Protein AF-A0A950DN14-F1 (afdb_monomer)

Foldseek 3Di:
DDPVVVVVCCCVVPVPVVVVVVVVVVVVLQVCLFPVNCVVDPLCVLVVCQLCPCPHLAPSVVCNVVVVPVGSSVNLQLWDPPPCTSVVVVVVVVVVVCCSVPVPPPDPDDDDRPDPGQLVSVCVSQVPDPVCVPDPVNVVCVVCSNVSNDDPCVPGPHNGDGDD

Sequence (164 aa):
MSTTEKLLLGLVLGIAPALFGLAVFALSFNRAERLGFCASCHTMTPWVADLKNPNSASLASKHYRNRWIVTNQCYTCHINYEFMGPINAKLDGMRHVVAYYTGIGMPQGAIKLYEPFPNGNCLRCHGAAQNFNQSPTHAAVMQQVKANQLSCTVCHQPIHTPQG

Structure (mmCIF, N/CA/C/O backbone):
data_AF-A0A950DN14-F1
#
_entry.id   AF-A0A950DN14-F1
#
loop_
_atom_site.group_PDB
_atom_site.id
_atom_site.type_symbol
_atom_site.label_atom_id
_atom_site.label_alt_id
_atom_site.label_comp_id
_atom_site.label_asym_id
_atom_site.label_entity_id
_atom_site.label_seq_id
_atom_site.pdbx_PDB_ins_code
_atom_site.Cartn_x
_atom_site.Cartn_y
_atom_site.Cartn_z
_atom_site.occupancy
_atom_site.B_iso_or_equiv
_atom_site.auth_seq_id
_atom_site.auth_comp_id
_atom_site.auth_asym_id
_atom_site.auth_atom_id
_atom_site.pdbx_PDB_model_num
ATOM 1 N N . MET A 1 1 ? 20.455 -9.711 -50.763 1.00 65.19 1 MET A N 1
ATOM 2 C CA . MET A 1 1 ? 19.610 -9.922 -49.573 1.00 65.19 1 MET A CA 1
ATOM 3 C C . MET A 1 1 ? 18.253 -10.458 -50.011 1.00 65.19 1 MET A C 1
ATOM 5 O O . MET A 1 1 ? 17.516 -9.743 -50.690 1.00 65.19 1 MET A O 1
ATOM 9 N N . SER A 1 2 ? 17.975 -11.722 -49.701 1.00 85.56 2 SER A N 1
ATOM 10 C CA . SER A 1 2 ? 16.738 -12.449 -50.007 1.00 85.56 2 SER A CA 1
ATOM 11 C C . SER A 1 2 ? 15.532 -11.843 -49.275 1.00 85.56 2 SER A C 1
ATOM 13 O O . SER A 1 2 ? 15.679 -11.226 -48.218 1.00 85.56 2 SER A O 1
ATOM 15 N N . THR A 1 3 ? 14.323 -12.022 -49.811 1.00 83.25 3 THR A N 1
ATOM 16 C CA . THR A 1 3 ? 13.065 -11.635 -49.144 1.00 83.25 3 THR A CA 1
ATOM 17 C C . THR A 1 3 ? 12.960 -12.255 -47.749 1.00 83.25 3 THR A C 1
ATOM 19 O O . THR A 1 3 ? 12.547 -11.581 -46.809 1.00 83.25 3 THR A O 1
ATOM 22 N N . THR A 1 4 ? 13.430 -13.493 -47.583 1.00 85.31 4 THR A N 1
ATOM 23 C CA . THR A 1 4 ? 13.480 -14.184 -46.288 1.00 85.31 4 THR A CA 1
ATOM 24 C C . THR A 1 4 ? 14.425 -13.491 -45.304 1.00 85.31 4 THR A C 1
ATOM 26 O O . THR A 1 4 ? 14.074 -13.319 -44.143 1.00 85.31 4 THR A O 1
ATOM 29 N N . GLU A 1 5 ? 15.588 -13.013 -45.760 1.00 84.56 5 GLU A N 1
ATOM 30 C CA . GLU A 1 5 ? 16.546 -12.280 -44.913 1.00 84.56 5 GLU A CA 1
ATOM 31 C C . GLU A 1 5 ? 15.994 -10.918 -44.482 1.00 84.56 5 GLU A C 1
ATOM 33 O O . GLU A 1 5 ? 16.158 -10.525 -43.331 1.00 84.56 5 GLU A O 1
ATOM 38 N N . LYS A 1 6 ? 15.286 -10.214 -45.374 1.00 83.50 6 LYS A N 1
ATOM 39 C CA . LYS A 1 6 ? 14.617 -8.940 -45.057 1.00 83.50 6 LYS A CA 1
ATOM 40 C C . LYS A 1 6 ? 13.501 -9.122 -44.024 1.00 83.50 6 LYS A C 1
ATOM 42 O O . LYS A 1 6 ? 13.393 -8.320 -43.100 1.00 83.50 6 LYS A O 1
ATOM 47 N N . LEU A 1 7 ? 12.698 -10.180 -44.163 1.00 84.31 7 LEU A N 1
ATOM 48 C CA . LEU A 1 7 ? 11.636 -10.522 -43.212 1.00 84.31 7 LEU A CA 1
ATOM 49 C C . LEU A 1 7 ? 12.204 -10.934 -41.848 1.00 84.31 7 LEU A C 1
ATOM 51 O O . LEU A 1 7 ? 11.705 -10.478 -40.822 1.00 84.31 7 LEU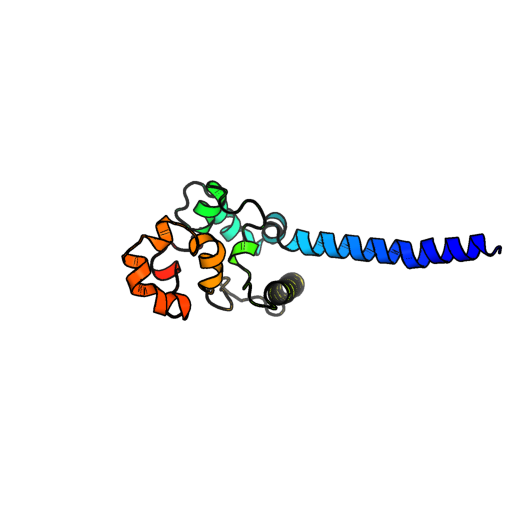 A O 1
ATOM 55 N N . LEU A 1 8 ? 13.279 -11.728 -41.828 1.00 85.56 8 LEU A N 1
ATOM 56 C CA . LEU A 1 8 ? 13.977 -12.101 -40.595 1.00 85.56 8 LEU A CA 1
ATOM 57 C C . LEU A 1 8 ? 14.611 -10.886 -39.908 1.00 85.56 8 LEU A C 1
ATOM 59 O O . LEU A 1 8 ? 14.465 -10.744 -38.697 1.00 85.56 8 LEU A O 1
ATOM 63 N N . LEU A 1 9 ? 15.241 -9.972 -40.656 1.00 85.00 9 LEU A N 1
ATOM 64 C CA . LEU A 1 9 ? 15.765 -8.725 -40.087 1.00 85.00 9 LEU A CA 1
ATOM 65 C C . LEU A 1 9 ? 14.649 -7.867 -39.479 1.00 85.00 9 LEU A C 1
ATOM 67 O O . LEU A 1 9 ? 14.805 -7.374 -38.367 1.00 85.00 9 LEU A O 1
ATOM 71 N N . GLY A 1 10 ? 13.520 -7.705 -40.176 1.00 82.19 10 GLY A N 1
ATOM 72 C CA . GLY A 1 10 ? 12.371 -6.948 -39.667 1.00 82.19 10 GLY A CA 1
ATOM 73 C C . GLY A 1 10 ? 11.759 -7.568 -38.405 1.00 82.19 10 GLY A C 1
ATOM 74 O O . GLY A 1 10 ? 11.424 -6.853 -37.459 1.00 82.19 10 GLY A O 1
ATOM 75 N N . LEU A 1 11 ? 11.677 -8.900 -38.346 1.00 86.56 11 LEU A N 1
ATOM 76 C CA . LEU A 1 11 ? 11.230 -9.627 -37.158 1.00 86.56 11 LEU A CA 1
ATOM 77 C C . LEU A 1 11 ? 12.197 -9.426 -35.979 1.00 86.56 11 LEU A C 1
ATOM 79 O O . LEU A 1 11 ? 11.760 -9.107 -34.875 1.00 86.56 11 LEU A O 1
ATOM 83 N N . VAL A 1 12 ? 13.502 -9.592 -36.206 1.00 87.94 12 VAL A N 1
ATOM 84 C CA . VAL A 1 12 ? 14.533 -9.580 -35.153 1.00 87.94 12 VAL A CA 1
ATOM 85 C C . VAL A 1 12 ? 14.868 -8.171 -34.664 1.00 87.94 12 VAL A C 1
ATOM 87 O O . VAL A 1 12 ? 15.151 -8.003 -33.484 1.00 87.94 12 VAL A O 1
ATOM 90 N N . LEU A 1 13 ? 14.831 -7.154 -35.527 1.00 88.12 13 LEU A N 1
ATOM 91 C CA . LEU A 1 13 ? 15.167 -5.772 -35.157 1.00 88.12 13 LEU A CA 1
ATOM 92 C C . LEU A 1 13 ? 13.942 -4.919 -34.820 1.00 88.12 13 LEU A C 1
ATOM 94 O O . LEU A 1 13 ? 14.077 -3.921 -34.119 1.00 88.12 13 LEU A O 1
ATOM 98 N N . GLY A 1 14 ? 12.756 -5.294 -35.302 1.00 89.25 14 GLY A N 1
ATOM 99 C CA . GLY A 1 14 ? 11.516 -4.570 -35.028 1.00 89.25 14 GLY A CA 1
ATOM 100 C C . GLY A 1 14 ? 10.659 -5.265 -33.978 1.00 89.25 14 GLY A C 1
ATOM 101 O O . GLY A 1 14 ? 10.449 -4.752 -32.880 1.00 89.25 14 GLY A O 1
ATOM 102 N N . ILE A 1 15 ? 10.156 -6.453 -34.316 1.00 90.31 15 ILE A N 1
ATOM 103 C CA . ILE A 1 15 ? 9.105 -7.116 -33.535 1.00 90.31 15 ILE A CA 1
ATOM 104 C C . ILE A 1 15 ? 9.656 -7.697 -32.231 1.00 90.31 15 ILE A C 1
ATOM 106 O O . ILE A 1 15 ? 9.078 -7.469 -31.169 1.00 90.31 15 ILE A O 1
ATOM 110 N N . ALA A 1 16 ? 10.777 -8.418 -32.278 1.00 91.56 16 ALA A N 1
ATOM 111 C CA . ALA A 1 16 ? 11.338 -9.061 -31.093 1.00 91.56 16 ALA A CA 1
ATOM 112 C C . ALA A 1 16 ? 11.734 -8.054 -29.986 1.00 91.56 16 ALA A C 1
ATOM 114 O O . ALA A 1 16 ? 11.325 -8.269 -28.842 1.00 91.56 16 ALA A O 1
ATOM 115 N N . PRO A 1 17 ? 12.419 -6.925 -30.270 1.00 93.31 17 PRO A N 1
ATOM 116 C CA . PRO A 1 17 ? 12.723 -5.916 -29.257 1.00 93.31 17 PRO A CA 1
ATOM 117 C C . PRO A 1 17 ? 11.469 -5.224 -28.720 1.00 93.31 17 PRO A C 1
ATOM 119 O O . PRO A 1 17 ? 11.397 -4.956 -27.523 1.00 93.31 17 PRO A O 1
ATOM 122 N N . ALA A 1 18 ? 10.461 -4.977 -29.565 1.00 93.38 18 ALA A N 1
ATOM 123 C CA . ALA A 1 18 ? 9.198 -4.386 -29.129 1.00 93.38 18 ALA A CA 1
ATOM 124 C C . ALA A 1 18 ? 8.439 -5.308 -28.161 1.00 93.38 18 ALA A C 1
ATOM 126 O O . ALA A 1 18 ? 7.998 -4.868 -27.099 1.00 93.38 18 ALA A O 1
ATOM 127 N N . LEU A 1 19 ? 8.336 -6.600 -28.488 1.00 93.62 19 LEU A N 1
ATOM 128 C CA . LEU A 1 19 ? 7.717 -7.597 -27.612 1.00 93.62 19 LEU A CA 1
ATOM 129 C C . LEU A 1 19 ? 8.499 -7.765 -26.308 1.00 93.62 19 LEU A C 1
ATOM 131 O O . LEU A 1 19 ? 7.898 -7.826 -25.236 1.00 93.62 19 LEU A O 1
ATOM 135 N N . PHE A 1 20 ? 9.831 -7.790 -26.383 1.00 94.50 20 PHE A N 1
ATOM 136 C CA . PHE A 1 20 ? 10.682 -7.835 -25.199 1.00 94.50 20 PHE A CA 1
ATOM 137 C C . PHE A 1 20 ? 10.482 -6.599 -24.316 1.00 94.50 20 PHE A C 1
ATOM 139 O O . PHE A 1 20 ? 10.268 -6.733 -23.113 1.00 94.50 20 PHE A O 1
ATOM 146 N N . GLY A 1 21 ? 10.472 -5.402 -24.906 1.00 94.62 21 GLY A N 1
ATOM 147 C CA . GLY A 1 21 ? 10.210 -4.150 -24.200 1.00 94.62 21 GLY A CA 1
ATOM 148 C C . GLY A 1 21 ? 8.848 -4.149 -23.506 1.00 94.62 21 GLY A C 1
ATOM 149 O O . GLY A 1 21 ? 8.761 -3.799 -22.329 1.00 94.62 21 GLY A O 1
ATOM 150 N N . LEU A 1 22 ? 7.798 -4.621 -24.186 1.00 93.94 22 LEU A N 1
ATOM 151 C CA . LEU A 1 22 ? 6.462 -4.749 -23.602 1.00 93.94 22 LEU A CA 1
ATOM 152 C C . LEU A 1 22 ? 6.437 -5.748 -22.436 1.00 93.94 22 LEU A C 1
ATOM 154 O O . LEU A 1 22 ? 5.835 -5.468 -21.398 1.00 93.94 22 LEU A O 1
ATOM 158 N N . ALA A 1 23 ? 7.114 -6.889 -22.576 1.00 94.25 23 ALA A N 1
ATOM 159 C CA . ALA A 1 23 ? 7.214 -7.887 -21.516 1.00 94.25 23 ALA A CA 1
ATOM 160 C C . ALA A 1 23 ? 7.954 -7.335 -20.289 1.00 94.25 23 ALA A C 1
ATOM 162 O O . ALA A 1 23 ? 7.465 -7.451 -19.164 1.00 94.25 23 ALA A O 1
ATOM 163 N N . VAL A 1 24 ? 9.097 -6.675 -20.495 1.00 93.69 24 VAL A N 1
ATOM 164 C CA . VAL A 1 24 ? 9.866 -6.025 -19.423 1.00 93.69 24 VAL A CA 1
ATOM 165 C C . VAL A 1 24 ? 9.038 -4.942 -18.743 1.00 93.69 24 VAL A C 1
ATOM 167 O O . VAL A 1 24 ? 9.016 -4.881 -17.511 1.00 93.69 24 VAL A O 1
ATOM 170 N N . PHE A 1 25 ? 8.319 -4.123 -19.512 1.00 90.25 25 PHE A N 1
ATOM 171 C CA . PHE A 1 25 ? 7.420 -3.109 -18.975 1.00 90.25 25 PHE A CA 1
ATOM 172 C C . PHE A 1 25 ? 6.346 -3.740 -18.087 1.00 90.25 25 PHE A C 1
ATOM 174 O O . PHE A 1 25 ? 6.226 -3.365 -16.923 1.00 90.25 25 PHE A O 1
ATOM 181 N N . ALA A 1 26 ? 5.621 -4.745 -18.583 1.00 90.31 26 ALA A N 1
ATOM 182 C CA . ALA A 1 26 ? 4.566 -5.415 -17.827 1.00 90.31 26 ALA A CA 1
ATOM 183 C C . ALA A 1 26 ? 5.098 -6.060 -16.535 1.00 90.31 26 ALA A C 1
ATOM 185 O O . ALA A 1 26 ? 4.488 -5.925 -15.470 1.00 90.31 26 ALA A O 1
ATOM 186 N N . LEU A 1 27 ? 6.258 -6.719 -16.592 1.00 92.31 27 LEU A N 1
ATOM 187 C CA . LEU A 1 27 ? 6.891 -7.321 -15.417 1.00 92.31 27 LEU A CA 1
ATOM 188 C C . LEU A 1 27 ? 7.314 -6.264 -14.394 1.00 92.31 27 LEU A C 1
ATOM 190 O O . LEU A 1 27 ? 7.028 -6.414 -13.206 1.00 92.31 27 LEU A O 1
ATOM 194 N N . SER A 1 28 ? 7.942 -5.180 -14.848 1.00 88.56 28 SER A N 1
ATOM 195 C CA . SER A 1 28 ? 8.381 -4.071 -13.993 1.00 88.56 28 SER A CA 1
ATOM 196 C C . SER A 1 28 ? 7.191 -3.376 -13.333 1.00 88.56 28 SER A C 1
ATOM 198 O O . SER A 1 28 ? 7.197 -3.119 -12.129 1.00 88.56 28 SER A O 1
ATOM 200 N N . PHE A 1 29 ? 6.124 -3.166 -14.102 1.00 87.81 29 PHE A N 1
ATOM 201 C CA . PHE A 1 29 ? 4.876 -2.572 -13.646 1.00 87.81 29 PHE A CA 1
ATOM 202 C C . PHE A 1 29 ? 4.240 -3.383 -12.512 1.00 87.81 29 PHE A C 1
ATOM 204 O O . PHE A 1 29 ? 3.840 -2.801 -11.507 1.00 87.81 29 PHE A O 1
ATOM 211 N N . ASN A 1 30 ? 4.200 -4.714 -12.632 1.00 89.50 30 ASN A N 1
ATOM 212 C CA . ASN A 1 30 ? 3.701 -5.611 -11.583 1.00 89.50 30 ASN A CA 1
ATOM 213 C C . ASN A 1 30 ? 4.671 -5.737 -10.394 1.00 89.50 30 ASN A C 1
ATOM 215 O O . ASN A 1 30 ? 4.252 -5.923 -9.250 1.00 89.50 30 ASN A O 1
ATOM 219 N N . ARG A 1 31 ? 5.985 -5.659 -10.637 1.00 91.19 31 ARG A N 1
ATOM 220 C CA . ARG A 1 31 ? 7.012 -5.729 -9.585 1.00 91.19 31 ARG A CA 1
ATOM 221 C C . ARG A 1 31 ? 6.905 -4.546 -8.625 1.00 91.19 31 ARG A C 1
ATOM 223 O O . ARG A 1 31 ? 7.074 -4.752 -7.425 1.00 91.19 31 ARG A O 1
ATOM 230 N N . ALA A 1 32 ? 6.573 -3.361 -9.136 1.00 89.81 32 ALA A N 1
ATOM 231 C CA . ALA A 1 32 ? 6.414 -2.133 -8.355 1.00 89.81 32 ALA A CA 1
ATOM 232 C C . ALA A 1 32 ? 5.280 -2.191 -7.306 1.00 89.81 32 ALA A C 1
ATOM 234 O O . ALA A 1 32 ? 5.216 -1.355 -6.413 1.00 89.81 32 ALA A O 1
ATOM 235 N N . GLU A 1 33 ? 4.398 -3.188 -7.377 1.00 91.69 33 GLU A N 1
ATOM 236 C CA . GLU A 1 33 ? 3.278 -3.376 -6.440 1.00 91.69 33 GLU A CA 1
ATOM 237 C C . GLU A 1 33 ? 3.649 -4.272 -5.249 1.00 91.69 33 GLU A C 1
ATOM 239 O O . GLU A 1 33 ? 2.916 -4.384 -4.262 1.00 91.69 33 GLU A O 1
ATOM 244 N N . ARG A 1 34 ? 4.788 -4.966 -5.344 1.00 93.25 34 ARG A N 1
ATOM 245 C CA . ARG A 1 34 ? 5.209 -5.972 -4.369 1.00 93.25 34 ARG A CA 1
ATOM 246 C C . ARG A 1 34 ? 5.792 -5.298 -3.135 1.00 93.25 34 ARG A C 1
ATOM 248 O O . ARG A 1 34 ? 6.560 -4.349 -3.244 1.00 93.25 34 ARG A O 1
ATOM 255 N N . LEU A 1 35 ? 5.560 -5.904 -1.967 1.00 94.44 35 LEU A N 1
ATOM 256 C CA . LEU A 1 35 ? 6.195 -5.492 -0.709 1.00 94.44 35 LEU A CA 1
ATOM 257 C C . LEU A 1 35 ? 7.719 -5.336 -0.843 1.00 94.44 35 LEU A C 1
ATOM 259 O O . LEU A 1 35 ? 8.287 -4.408 -0.285 1.00 94.44 35 LEU A O 1
ATOM 263 N N . GLY A 1 36 ? 8.381 -6.216 -1.603 1.00 94.69 36 GLY A N 1
ATOM 264 C CA . GLY A 1 36 ? 9.828 -6.144 -1.818 1.00 94.69 36 GLY A CA 1
ATOM 265 C C . GLY A 1 36 ? 10.302 -4.874 -2.534 1.00 94.69 36 GLY A C 1
ATOM 266 O O . GLY A 1 36 ? 11.415 -4.437 -2.275 1.00 94.69 36 GLY A O 1
ATOM 267 N N . PHE A 1 37 ? 9.472 -4.272 -3.394 1.00 92.25 37 PHE A N 1
ATOM 268 C CA . PHE A 1 37 ? 9.782 -2.988 -4.027 1.00 92.25 37 PHE A CA 1
ATOM 269 C C . PHE A 1 37 ? 9.620 -1.838 -3.030 1.00 92.25 37 PHE A C 1
ATOM 271 O O . PHE A 1 37 ? 10.530 -1.041 -2.857 1.00 92.25 37 PHE A O 1
ATOM 278 N N . CYS A 1 38 ? 8.511 -1.790 -2.288 1.00 90.62 38 CYS A N 1
ATOM 279 C CA . CYS A 1 38 ? 8.336 -0.769 -1.250 1.00 90.62 38 CYS A CA 1
ATOM 280 C C . CYS A 1 38 ? 9.453 -0.848 -0.192 1.00 90.62 38 CYS A C 1
ATOM 282 O O . CYS A 1 38 ? 9.991 0.169 0.235 1.00 90.62 38 CYS A O 1
ATOM 284 N N . ALA A 1 39 ? 9.848 -2.065 0.188 1.00 93.88 39 ALA A N 1
ATOM 285 C CA . ALA A 1 39 ? 10.897 -2.318 1.168 1.00 93.88 39 ALA A CA 1
ATOM 286 C C . ALA A 1 39 ? 12.324 -2.054 0.659 1.00 93.88 39 ALA A C 1
ATOM 288 O O . ALA A 1 39 ? 13.247 -2.101 1.468 1.00 93.88 39 ALA A O 1
ATOM 289 N N . SER A 1 40 ? 12.539 -1.788 -0.637 1.00 93.44 40 SER A N 1
ATOM 290 C CA . SER A 1 40 ? 13.880 -1.450 -1.136 1.00 93.44 40 SER A CA 1
ATOM 291 C C . SER A 1 40 ? 14.283 -0.008 -0.829 1.00 93.44 40 SER A C 1
ATOM 293 O O . SER A 1 40 ? 15.464 0.322 -0.902 1.00 93.44 40 SER A O 1
ATOM 295 N N . CYS A 1 41 ? 13.328 0.856 -0.479 1.00 89.56 41 CYS A N 1
ATOM 296 C CA . CYS A 1 41 ? 13.602 2.228 -0.066 1.00 89.56 41 CYS A CA 1
ATOM 297 C C . CYS A 1 41 ? 13.838 2.281 1.447 1.00 89.56 41 CYS A C 1
ATOM 299 O O . CYS A 1 41 ? 12.949 1.937 2.226 1.00 89.56 41 CYS A O 1
ATOM 301 N N . HIS A 1 42 ? 14.993 2.790 1.885 1.00 90.50 42 HIS A N 1
ATOM 302 C CA . HIS A 1 42 ? 15.327 2.865 3.315 1.00 90.50 42 HIS A CA 1
ATOM 303 C C . HIS A 1 42 ? 14.293 3.667 4.126 1.00 90.50 42 HIS A C 1
ATOM 305 O O . HIS A 1 42 ? 13.983 3.309 5.261 1.00 90.50 42 HIS A O 1
ATOM 311 N N . THR A 1 43 ? 13.688 4.696 3.522 1.00 87.94 43 THR A N 1
ATOM 312 C CA . THR A 1 43 ? 12.660 5.540 4.151 1.00 87.94 43 THR A CA 1
ATOM 313 C C . THR A 1 43 ? 11.379 4.767 4.510 1.00 87.94 43 THR A C 1
ATOM 315 O O . THR A 1 43 ? 10.581 5.236 5.317 1.00 87.94 43 THR A O 1
ATOM 318 N N . MET A 1 44 ? 11.178 3.571 3.941 1.00 91.31 44 MET A N 1
ATOM 319 C CA . MET A 1 44 ? 10.047 2.688 4.250 1.00 91.31 44 MET A CA 1
ATOM 320 C C . MET A 1 44 ? 10.321 1.718 5.409 1.00 91.31 44 MET A C 1
ATOM 322 O O . MET A 1 44 ? 9.404 1.026 5.850 1.00 91.31 44 MET A O 1
ATOM 326 N N . THR A 1 45 ? 11.553 1.660 5.926 1.00 92.94 45 THR A N 1
ATOM 327 C CA . THR A 1 45 ? 11.972 0.679 6.944 1.00 92.94 45 THR A CA 1
ATOM 328 C C . THR A 1 45 ? 11.059 0.639 8.176 1.00 92.94 45 THR A C 1
ATOM 330 O O . THR A 1 45 ? 10.632 -0.465 8.521 1.00 92.94 45 THR A O 1
ATOM 333 N N . PRO A 1 46 ? 10.671 1.770 8.805 1.00 93.00 46 PRO A N 1
ATOM 334 C CA . PRO A 1 46 ? 9.822 1.731 10.003 1.00 93.00 46 PRO A CA 1
ATOM 335 C C . PRO A 1 46 ? 8.439 1.119 9.737 1.00 93.00 46 PRO A C 1
ATOM 337 O O . PRO A 1 46 ? 7.909 0.362 10.550 1.00 93.00 46 PRO A O 1
ATOM 340 N N . TRP A 1 47 ? 7.872 1.387 8.559 1.00 93.69 47 TRP A N 1
ATOM 341 C CA . TRP A 1 47 ? 6.569 0.863 8.144 1.00 93.69 47 TRP A CA 1
ATOM 342 C C . TRP A 1 47 ? 6.626 -0.634 7.835 1.00 93.69 47 TRP A C 1
ATOM 344 O O . TRP A 1 47 ? 5.736 -1.391 8.221 1.00 93.69 47 TRP A O 1
ATOM 354 N N . VAL A 1 48 ? 7.698 -1.082 7.174 1.00 95.19 48 VAL A N 1
ATOM 355 C CA . VAL A 1 48 ? 7.933 -2.506 6.896 1.00 95.19 48 VAL A CA 1
ATOM 356 C C . VAL A 1 48 ? 8.221 -3.275 8.187 1.00 95.19 48 VAL A C 1
ATOM 358 O O . VAL A 1 48 ? 7.789 -4.422 8.317 1.00 95.19 48 VAL A O 1
ATOM 361 N N . ALA A 1 49 ? 8.917 -2.660 9.144 1.00 95.56 49 ALA A N 1
ATOM 362 C CA . ALA A 1 49 ? 9.168 -3.241 10.456 1.00 95.56 49 ALA A CA 1
ATOM 363 C C . ALA A 1 49 ? 7.861 -3.445 11.233 1.00 95.56 49 ALA A C 1
ATOM 365 O O . ALA A 1 49 ? 7.616 -4.551 11.709 1.00 95.56 49 ALA A O 1
ATOM 366 N N . ASP A 1 50 ? 6.980 -2.440 11.283 1.00 96.00 50 ASP A N 1
ATOM 367 C CA . ASP A 1 50 ? 5.651 -2.579 11.893 1.00 96.00 50 ASP A CA 1
ATOM 368 C C . ASP A 1 50 ? 4.806 -3.655 11.196 1.00 96.00 50 ASP A C 1
ATOM 370 O O . ASP A 1 50 ? 4.275 -4.541 11.863 1.00 96.00 50 ASP A O 1
ATOM 374 N N . LEU A 1 51 ? 4.751 -3.645 9.858 1.00 95.69 51 LEU A N 1
ATOM 375 C CA . LEU A 1 51 ? 4.045 -4.653 9.056 1.00 95.69 51 LEU A CA 1
ATOM 376 C C . LEU A 1 51 ? 4.490 -6.084 9.402 1.00 95.69 51 LEU A C 1
ATOM 378 O O . LEU A 1 51 ? 3.671 -6.999 9.447 1.00 95.69 51 LEU A O 1
ATOM 382 N N . LYS A 1 52 ? 5.793 -6.293 9.611 1.00 95.69 52 LYS A N 1
ATOM 383 C CA . LYS A 1 52 ? 6.370 -7.614 9.889 1.00 95.69 52 LYS A CA 1
ATOM 384 C C . LYS A 1 52 ? 6.427 -7.957 11.377 1.00 95.69 52 LYS A C 1
ATOM 386 O O . LYS A 1 52 ? 6.730 -9.104 11.697 1.00 95.69 52 LYS A O 1
ATOM 391 N N . ASN A 1 53 ? 6.148 -7.016 12.276 1.00 95.62 53 ASN A N 1
ATOM 392 C CA . ASN A 1 53 ? 6.212 -7.248 13.713 1.00 95.62 53 ASN A CA 1
ATOM 393 C C . ASN A 1 53 ? 5.033 -8.134 14.156 1.00 95.62 53 ASN A C 1
ATOM 395 O O . ASN A 1 53 ? 3.894 -7.658 14.156 1.00 95.62 53 ASN A O 1
ATOM 399 N N . PRO A 1 54 ? 5.264 -9.389 14.592 1.00 93.69 54 PRO A N 1
ATOM 400 C CA . PRO A 1 54 ? 4.185 -10.303 14.966 1.00 93.69 54 PRO A CA 1
ATOM 401 C C . PRO A 1 54 ? 3.400 -9.830 16.195 1.00 93.69 54 PRO A C 1
ATOM 403 O O . PRO A 1 54 ? 2.234 -10.197 16.344 1.00 93.69 54 PRO A O 1
ATOM 406 N N . ASN A 1 55 ? 4.009 -8.989 17.033 1.00 94.19 55 ASN A N 1
ATOM 407 C CA . ASN A 1 55 ? 3.420 -8.455 18.258 1.00 94.19 55 ASN A CA 1
ATOM 408 C C . ASN A 1 55 ? 2.714 -7.110 18.043 1.00 94.19 55 ASN A C 1
ATOM 410 O O . ASN A 1 55 ? 2.054 -6.622 18.958 1.00 94.19 55 ASN A O 1
ATOM 414 N N . SER A 1 56 ? 2.830 -6.503 16.856 1.00 94.62 56 SER A N 1
ATOM 415 C CA . SER A 1 56 ? 2.136 -5.250 16.570 1.00 94.62 56 SER A CA 1
ATOM 416 C C . SER A 1 56 ? 0.620 -5.463 16.525 1.00 94.62 56 SER A C 1
ATOM 418 O O . SER A 1 56 ? 0.104 -6.449 15.986 1.00 94.62 56 SER A O 1
ATOM 420 N N . ALA A 1 57 ? -0.110 -4.522 17.123 1.00 93.00 57 ALA A N 1
ATOM 421 C CA . ALA A 1 57 ? -1.567 -4.484 17.085 1.00 93.00 57 ALA A CA 1
ATOM 422 C C . ALA A 1 57 ? -2.109 -3.756 15.840 1.00 93.00 57 ALA A C 1
ATOM 424 O O . ALA A 1 57 ? -3.335 -3.741 15.653 1.00 93.00 57 ALA A O 1
ATOM 425 N N . SER A 1 58 ? -1.221 -3.193 15.007 1.00 95.06 58 SER A N 1
ATOM 426 C CA . SER A 1 58 ? -1.574 -2.426 13.815 1.00 95.06 58 SER A CA 1
ATOM 427 C C . SER A 1 58 ? -2.375 -3.257 12.815 1.00 95.06 58 SER A C 1
ATOM 429 O O . SER A 1 58 ? -2.262 -4.490 12.744 1.00 95.06 58 SER A O 1
ATOM 431 N N . LEU A 1 59 ? -3.223 -2.589 12.028 1.00 94.75 59 LEU A N 1
ATOM 432 C CA . LEU A 1 59 ? -3.973 -3.268 10.970 1.00 94.75 59 LEU A CA 1
ATOM 433 C C . LEU A 1 59 ? -3.025 -3.910 9.962 1.00 94.75 59 LEU A C 1
ATOM 435 O O . LEU A 1 59 ? -3.273 -5.050 9.567 1.00 94.75 59 LEU A O 1
ATOM 439 N N . ALA A 1 60 ? -1.951 -3.218 9.579 1.00 94.81 60 ALA A N 1
ATOM 440 C CA . ALA A 1 60 ? -0.966 -3.725 8.636 1.00 94.81 60 ALA A CA 1
ATOM 441 C C . ALA A 1 60 ? -0.363 -5.050 9.121 1.00 94.81 60 ALA A C 1
ATOM 443 O O . ALA A 1 60 ? -0.415 -6.043 8.391 1.00 94.81 60 ALA A O 1
ATOM 444 N N . SER A 1 61 ? 0.113 -5.107 10.370 1.00 96.12 61 SER A N 1
ATOM 445 C CA . SER A 1 61 ? 0.668 -6.337 10.946 1.00 96.12 61 SER A CA 1
ATOM 446 C C . SER A 1 61 ? -0.346 -7.476 10.965 1.00 96.12 61 SER A C 1
ATOM 448 O O . SER A 1 61 ? -0.047 -8.589 10.527 1.00 96.12 61 SER A O 1
ATOM 450 N N . LYS A 1 62 ? -1.589 -7.208 11.385 1.00 95.75 62 LYS A N 1
ATOM 451 C CA . LYS A 1 62 ? -2.654 -8.222 11.403 1.00 95.75 62 LYS A CA 1
ATOM 452 C C . LYS A 1 62 ? -2.947 -8.777 10.009 1.00 95.75 62 LYS A C 1
ATOM 454 O O . LYS A 1 62 ? -3.024 -9.995 9.854 1.00 95.75 62 LYS A O 1
ATOM 459 N N . HIS A 1 63 ? -3.061 -7.913 8.999 1.00 95.50 63 HIS A N 1
ATOM 460 C CA . HIS A 1 63 ? -3.306 -8.333 7.615 1.00 95.50 63 HIS A CA 1
ATOM 461 C C . HIS A 1 63 ? -2.136 -9.132 7.038 1.00 95.50 63 HIS A C 1
ATOM 463 O O . HIS A 1 63 ? -2.356 -10.103 6.310 1.00 95.50 63 HIS A O 1
ATOM 469 N N . TYR A 1 64 ? -0.905 -8.757 7.389 1.00 96.12 64 TYR A N 1
ATOM 470 C CA . TYR A 1 64 ? 0.301 -9.447 6.953 1.00 96.12 64 TYR A CA 1
ATOM 471 C C . TYR A 1 64 ? 0.450 -10.820 7.616 1.00 96.12 64 TYR A C 1
ATOM 473 O O . TYR A 1 64 ? 0.535 -11.837 6.925 1.00 96.12 64 TYR A O 1
ATOM 481 N N . ARG A 1 65 ? 0.427 -10.873 8.953 1.00 95.62 65 ARG A N 1
ATOM 482 C CA . ARG A 1 65 ? 0.678 -12.102 9.723 1.00 95.62 65 ARG A CA 1
ATOM 483 C C . ARG A 1 65 ? -0.398 -13.165 9.501 1.00 95.62 65 ARG A C 1
ATOM 485 O O . ARG A 1 65 ? -0.074 -14.345 9.427 1.00 95.62 65 ARG A O 1
ATOM 492 N N . ASN A 1 66 ? -1.653 -12.748 9.316 1.00 95.50 66 ASN A N 1
ATOM 493 C CA . ASN A 1 66 ? -2.768 -13.659 9.044 1.00 95.50 66 ASN A CA 1
ATOM 494 C C . ASN A 1 66 ? -2.916 -14.004 7.553 1.00 95.50 66 ASN A C 1
ATOM 496 O O . ASN A 1 66 ? -3.820 -14.753 7.189 1.00 95.50 66 ASN A O 1
ATOM 500 N N . ARG A 1 67 ? -2.055 -13.452 6.685 1.00 94.69 67 ARG A N 1
ATOM 501 C CA . ARG A 1 67 ? -2.082 -13.652 5.227 1.00 94.69 67 ARG A CA 1
ATOM 502 C C . ARG A 1 67 ? -3.435 -13.339 4.578 1.00 94.69 67 ARG A C 1
ATOM 504 O O . ARG A 1 67 ? -3.790 -13.943 3.569 1.00 94.69 67 ARG A O 1
ATOM 511 N N . TRP A 1 68 ? -4.173 -12.367 5.115 1.00 94.00 68 TRP A N 1
ATOM 512 C CA . TRP A 1 68 ? -5.436 -11.913 4.517 1.00 94.00 68 TRP A CA 1
ATOM 513 C C . TRP A 1 68 ? -5.222 -11.230 3.163 1.00 94.00 68 TRP A C 1
ATOM 515 O O . TRP A 1 68 ? -6.109 -11.237 2.316 1.00 94.00 68 TRP A O 1
ATOM 525 N N . ILE A 1 69 ? -4.021 -10.685 2.941 1.00 93.12 69 ILE A N 1
ATOM 526 C CA . ILE A 1 69 ? -3.561 -10.184 1.646 1.00 93.12 69 ILE A CA 1
ATOM 527 C C . ILE A 1 69 ? -2.312 -10.982 1.257 1.00 93.12 69 ILE A C 1
ATOM 529 O O . ILE A 1 69 ? -1.235 -10.810 1.830 1.00 93.12 69 ILE A O 1
ATOM 533 N N . VAL A 1 70 ? -2.461 -11.890 0.289 1.00 91.19 70 VAL A N 1
ATOM 534 C CA . VAL A 1 70 ? -1.406 -12.852 -0.083 1.00 91.19 70 VAL A CA 1
ATOM 535 C C . VAL A 1 70 ? -0.262 -12.182 -0.846 1.00 91.19 70 VAL A C 1
ATOM 537 O O . VAL A 1 70 ? 0.909 -12.494 -0.631 1.00 91.19 70 VAL A O 1
ATOM 540 N N . THR A 1 71 ? -0.589 -11.243 -1.730 1.00 91.69 71 THR A N 1
ATOM 541 C CA . THR A 1 71 ? 0.367 -10.516 -2.572 1.00 91.69 71 THR A CA 1
ATOM 542 C C . THR A 1 71 ? 0.052 -9.034 -2.563 1.00 91.69 71 THR A C 1
ATOM 544 O O . THR A 1 71 ? -1.089 -8.658 -2.324 1.00 91.69 71 THR A O 1
ATOM 547 N N . ASN A 1 72 ? 1.043 -8.201 -2.889 1.00 93.19 72 ASN A N 1
ATOM 548 C CA . ASN A 1 72 ? 0.854 -6.756 -3.022 1.00 93.19 72 ASN A CA 1
ATOM 549 C C . ASN A 1 72 ? 0.354 -6.120 -1.709 1.00 93.19 72 ASN A C 1
ATOM 551 O O . ASN A 1 72 ? -0.574 -5.319 -1.710 1.00 93.19 72 ASN A O 1
ATOM 555 N N . GLN A 1 73 ? 0.945 -6.506 -0.571 1.00 94.31 73 GLN A N 1
ATOM 556 C CA . GLN A 1 73 ? 0.426 -6.196 0.769 1.00 94.31 73 GLN A CA 1
ATOM 557 C C . GLN A 1 73 ? 0.319 -4.693 1.053 1.00 94.31 73 GLN A C 1
ATOM 559 O O . GLN A 1 73 ? -0.690 -4.253 1.591 1.00 94.31 73 GLN A O 1
ATOM 564 N N . CYS A 1 74 ? 1.319 -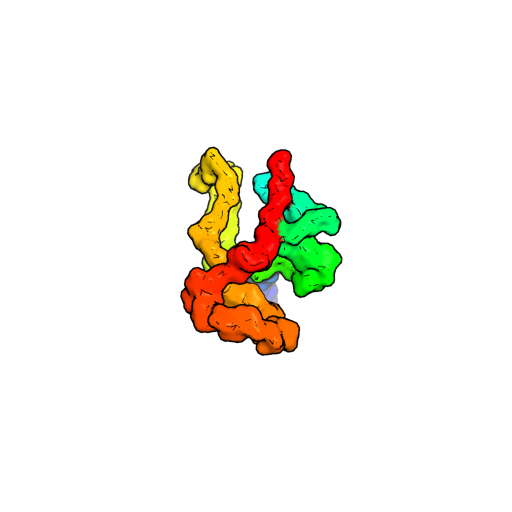3.903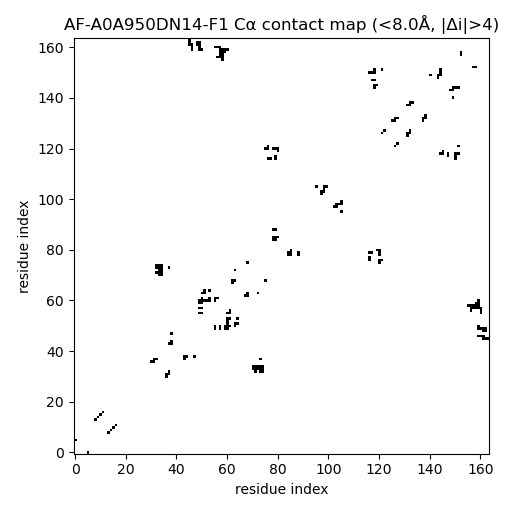 0.653 1.00 91.81 74 CYS A N 1
ATOM 565 C CA . CYS A 1 74 ? 1.260 -2.444 0.769 1.00 91.81 74 CYS A CA 1
ATOM 566 C C . CYS A 1 74 ? 0.307 -1.856 -0.278 1.00 91.81 74 CYS A C 1
ATOM 568 O O . CYS A 1 74 ? -0.620 -1.121 0.052 1.00 91.81 74 CYS A O 1
ATOM 570 N N . TYR A 1 75 ? 0.505 -2.234 -1.543 1.00 91.06 75 TYR A N 1
ATOM 571 C CA . TYR A 1 75 ? -0.234 -1.704 -2.688 1.00 91.06 75 TYR A CA 1
ATOM 572 C C . TYR A 1 75 ? -1.749 -1.932 -2.579 1.00 91.06 75 TYR A C 1
ATOM 574 O O . TYR A 1 75 ? -2.533 -1.072 -2.952 1.00 91.06 75 TYR A O 1
ATOM 582 N N . THR A 1 76 ? -2.185 -3.048 -1.991 1.00 90.38 76 THR A N 1
ATOM 583 C C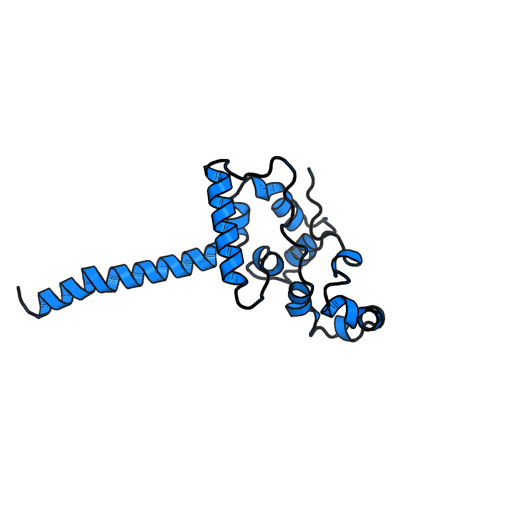A . THR A 1 76 ? -3.611 -3.371 -1.819 1.00 90.38 76 THR A CA 1
ATOM 584 C C . THR A 1 76 ? -4.359 -2.339 -0.980 1.00 90.38 76 THR A C 1
ATOM 586 O O . THR A 1 76 ? -5.528 -2.090 -1.245 1.00 90.38 76 THR A O 1
ATOM 589 N N . CYS A 1 77 ? -3.703 -1.710 -0.006 1.00 88.75 77 CYS A N 1
ATOM 590 C CA . CYS A 1 77 ? -4.325 -0.656 0.794 1.00 88.75 77 CYS A CA 1
ATOM 591 C C . CYS A 1 77 ? -3.979 0.738 0.260 1.00 88.75 77 CYS A C 1
ATOM 593 O O . CYS A 1 77 ? -4.838 1.613 0.250 1.00 88.75 77 CYS A O 1
ATOM 595 N N . HIS A 1 78 ? -2.733 0.937 -0.184 1.00 89.44 78 HIS A N 1
ATOM 596 C CA . HIS A 1 78 ? -2.152 2.241 -0.525 1.00 89.44 78 HIS A CA 1
ATOM 597 C C . HIS A 1 78 ? -2.450 2.749 -1.938 1.00 89.44 78 HIS A C 1
ATOM 599 O O . HIS A 1 78 ? -1.885 3.765 -2.336 1.00 89.44 78 HIS A O 1
ATOM 605 N N . ILE A 1 79 ? -3.332 2.088 -2.687 1.00 82.50 79 ILE A N 1
ATOM 606 C CA . ILE A 1 79 ? -3.876 2.668 -3.914 1.00 82.50 79 ILE A CA 1
ATOM 607 C C . ILE A 1 79 ? -5.358 2.948 -3.763 1.00 82.50 79 ILE A C 1
ATOM 609 O O . ILE A 1 79 ? -6.098 2.157 -3.183 1.00 82.50 79 ILE A O 1
ATOM 613 N N . ASN A 1 80 ? -5.803 4.051 -4.345 1.00 76.56 80 ASN A N 1
ATOM 614 C CA . ASN A 1 80 ? -7.221 4.274 -4.575 1.00 76.56 80 ASN A CA 1
ATOM 615 C C . ASN A 1 80 ? -7.607 3.416 -5.781 1.00 76.56 80 ASN A C 1
ATOM 617 O O . ASN A 1 80 ? -6.891 3.437 -6.771 1.00 76.56 80 ASN A O 1
ATOM 621 N N . TYR A 1 81 ? -8.676 2.622 -5.704 1.00 59.59 81 TYR A N 1
ATOM 622 C CA . TYR A 1 81 ? -9.113 1.727 -6.796 1.00 59.59 81 TYR A CA 1
ATOM 623 C C . TYR A 1 81 ? -10.234 2.318 -7.662 1.00 59.59 81 TYR A C 1
ATOM 625 O O . TYR A 1 81 ? -10.988 1.584 -8.299 1.00 59.59 81 TYR A O 1
ATOM 633 N N . GLU A 1 82 ? -10.360 3.642 -7.699 1.00 66.31 82 GLU A N 1
ATOM 634 C CA . GLU A 1 82 ? -11.220 4.308 -8.680 1.00 66.31 82 GLU A CA 1
ATOM 635 C C . GLU A 1 82 ? -10.691 4.084 -10.112 1.00 66.31 82 GLU A C 1
ATOM 637 O O . GLU A 1 82 ? -9.620 3.507 -10.304 1.00 66.31 82 GLU A O 1
ATOM 642 N N . PHE A 1 83 ? -11.424 4.527 -11.138 1.00 52.28 83 PHE A N 1
ATOM 643 C CA . PHE A 1 83 ? -11.152 4.185 -12.546 1.00 52.28 83 PHE A CA 1
ATOM 644 C C . PHE A 1 83 ? -9.685 4.394 -12.989 1.00 52.28 83 PHE A C 1
ATOM 646 O O . PHE A 1 83 ? -9.129 3.541 -13.675 1.00 52.28 83 PHE A O 1
ATOM 653 N N . MET A 1 84 ? -9.030 5.475 -12.540 1.00 69.25 84 MET A N 1
ATOM 654 C CA . MET A 1 84 ? -7.608 5.768 -12.820 1.00 69.25 84 MET A CA 1
ATOM 655 C C . MET A 1 84 ? -6.656 5.453 -11.659 1.00 69.25 84 MET A C 1
ATOM 657 O O . MET A 1 84 ? -5.468 5.770 -11.699 1.00 69.25 84 MET A O 1
ATOM 661 N N . GLY A 1 85 ? -7.163 4.809 -10.621 1.00 73.38 85 GLY A N 1
ATOM 662 C CA . GLY A 1 85 ? -6.478 4.523 -9.376 1.00 73.38 85 GLY A CA 1
ATOM 663 C C . GLY A 1 85 ? -5.097 3.866 -9.508 1.00 73.38 85 GLY A C 1
ATOM 664 O O . GLY A 1 85 ? -4.101 4.433 -9.052 1.00 73.38 85 GLY A O 1
ATOM 665 N N . PRO A 1 86 ? -4.988 2.719 -10.205 1.00 77.38 86 PRO A N 1
ATOM 666 C CA . PRO A 1 86 ? -3.706 2.055 -10.441 1.00 77.38 86 PRO A CA 1
ATOM 667 C C . PRO A 1 86 ? -2.691 2.894 -11.229 1.00 77.38 86 PRO A C 1
ATOM 669 O O . PRO A 1 86 ? -1.487 2.738 -11.021 1.00 77.38 86 PRO A O 1
ATOM 672 N N . ILE A 1 87 ? -3.156 3.769 -12.129 1.00 81.25 87 ILE A N 1
ATOM 673 C CA . ILE A 1 87 ? -2.297 4.654 -12.930 1.00 81.25 87 ILE A CA 1
ATOM 674 C C . ILE A 1 87 ? -1.792 5.805 -12.061 1.00 81.25 87 ILE A C 1
ATOM 676 O O . ILE A 1 87 ? -0.584 6.029 -11.996 1.00 81.25 87 ILE A O 1
ATOM 680 N N . ASN A 1 88 ? -2.689 6.476 -11.338 1.00 81.81 88 ASN A N 1
ATOM 681 C CA . ASN A 1 88 ? -2.346 7.565 -10.422 1.00 81.81 88 ASN A CA 1
ATOM 682 C C . ASN A 1 88 ? -1.342 7.101 -9.364 1.00 81.81 88 ASN A C 1
ATOM 684 O O . ASN A 1 88 ? -0.309 7.738 -9.183 1.00 81.81 88 ASN A O 1
ATOM 688 N N . ALA A 1 89 ? -1.561 5.924 -8.773 1.00 80.00 89 ALA A N 1
ATOM 689 C CA . ALA A 1 89 ? -0.633 5.339 -7.810 1.00 80.00 89 ALA A CA 1
ATOM 690 C C . ALA A 1 89 ? 0.783 5.136 -8.378 1.00 80.00 89 ALA A C 1
ATOM 692 O O . ALA A 1 89 ? 1.772 5.247 -7.655 1.00 80.00 89 ALA A O 1
ATOM 693 N N . LYS A 1 90 ? 0.907 4.845 -9.677 1.00 83.81 90 LYS A N 1
ATOM 694 C CA . LYS A 1 90 ? 2.214 4.672 -10.326 1.00 83.81 90 LYS A CA 1
ATOM 695 C C . LYS A 1 90 ? 2.858 5.998 -10.685 1.00 83.81 90 LYS A C 1
ATOM 697 O O . LYS A 1 90 ? 4.071 6.111 -10.545 1.00 83.81 90 LYS A O 1
ATOM 702 N N . LEU A 1 91 ? 2.072 6.999 -11.072 1.00 86.94 91 LEU A N 1
ATOM 703 C CA . LEU A 1 91 ? 2.565 8.368 -11.224 1.00 86.94 91 LEU A CA 1
ATOM 704 C C . LEU A 1 91 ? 3.070 8.922 -9.885 1.00 86.94 91 LEU A C 1
ATOM 706 O O . LEU A 1 91 ? 4.148 9.511 -9.841 1.00 86.94 91 LEU A O 1
ATOM 710 N N . ASP A 1 92 ? 2.363 8.663 -8.786 1.00 84.81 92 ASP A N 1
ATOM 711 C CA . ASP A 1 92 ? 2.812 9.033 -7.442 1.00 84.81 92 ASP A CA 1
ATOM 712 C C . ASP A 1 92 ? 4.060 8.253 -7.021 1.00 84.81 92 ASP A C 1
ATOM 714 O O . ASP A 1 92 ? 5.020 8.849 -6.536 1.00 84.81 92 ASP A O 1
ATOM 718 N N . GLY A 1 93 ? 4.122 6.952 -7.314 1.00 83.44 93 GLY A N 1
ATOM 719 C CA . GLY A 1 93 ? 5.340 6.162 -7.129 1.00 83.44 93 GLY A CA 1
ATOM 720 C C . GLY A 1 93 ? 6.535 6.721 -7.913 1.00 83.44 93 GLY A C 1
ATOM 721 O O . GLY A 1 93 ? 7.636 6.816 -7.374 1.00 83.44 93 GLY A O 1
ATOM 722 N N . MET A 1 94 ? 6.333 7.163 -9.160 1.00 87.50 94 MET A N 1
ATOM 723 C CA . MET A 1 94 ? 7.374 7.837 -9.947 1.00 87.50 94 MET A CA 1
ATOM 724 C C . MET A 1 94 ? 7.800 9.163 -9.313 1.00 87.50 94 MET A C 1
ATOM 726 O O . MET A 1 94 ? 8.997 9.441 -9.245 1.00 87.50 94 MET A O 1
ATOM 730 N N . ARG A 1 95 ? 6.853 9.960 -8.803 1.00 87.44 95 ARG A N 1
ATOM 731 C CA . ARG A 1 95 ? 7.162 11.186 -8.049 1.00 87.44 95 ARG A CA 1
ATOM 732 C C . ARG A 1 95 ? 8.028 10.876 -6.829 1.00 87.44 95 ARG A C 1
ATOM 734 O O . ARG A 1 95 ? 9.000 11.586 -6.597 1.00 87.44 95 ARG A O 1
ATOM 741 N N . HIS A 1 96 ? 7.740 9.800 -6.094 1.00 87.62 96 HIS A N 1
ATOM 742 C CA . HIS A 1 96 ? 8.556 9.371 -4.949 1.00 87.62 96 HIS A CA 1
ATOM 743 C C . HIS A 1 96 ? 9.957 8.938 -5.358 1.00 87.62 96 HIS A C 1
ATOM 745 O O . HIS A 1 96 ? 10.911 9.290 -4.674 1.00 87.62 96 HIS A O 1
ATOM 751 N N . VAL A 1 97 ? 10.104 8.224 -6.476 1.00 88.00 97 VAL A N 1
ATOM 752 C CA . VAL A 1 97 ? 11.420 7.848 -7.016 1.00 88.00 97 VAL A CA 1
ATOM 753 C C . VAL A 1 97 ? 12.232 9.093 -7.374 1.00 88.00 97 VAL A C 1
ATOM 755 O O . VAL A 1 97 ? 13.385 9.208 -6.966 1.00 88.00 97 VAL A O 1
ATOM 758 N N . VAL A 1 98 ? 11.633 10.054 -8.082 1.00 89.88 98 VAL A N 1
ATOM 759 C CA . VAL A 1 98 ? 12.302 11.319 -8.421 1.00 89.88 98 VAL A CA 1
ATOM 760 C C . VAL A 1 98 ? 12.699 12.074 -7.155 1.00 89.88 98 VAL A C 1
ATOM 762 O O . VAL A 1 98 ? 13.854 12.483 -7.035 1.00 89.88 98 VAL A O 1
ATOM 765 N N . ALA A 1 99 ? 11.787 12.208 -6.189 1.00 88.00 99 ALA A N 1
ATOM 766 C CA . ALA A 1 99 ? 12.065 12.872 -4.921 1.00 88.00 99 ALA A CA 1
ATOM 767 C C . ALA A 1 99 ? 13.200 12.178 -4.154 1.00 88.00 99 ALA A C 1
ATOM 769 O O . ALA A 1 99 ? 14.113 12.843 -3.676 1.00 88.00 99 ALA A O 1
ATOM 770 N N . TYR A 1 100 ? 13.202 10.846 -4.113 1.00 85.69 100 TYR A N 1
ATOM 771 C CA . TYR A 1 100 ? 14.235 10.053 -3.452 1.00 85.69 100 TYR A CA 1
ATOM 772 C C . TYR A 1 100 ? 15.630 10.283 -4.048 1.00 85.69 100 TYR A C 1
ATOM 774 O O . TYR A 1 100 ? 16.589 10.463 -3.303 1.00 85.69 100 TYR A O 1
ATOM 782 N N . TYR A 1 101 ? 15.756 10.287 -5.379 1.00 88.50 101 TYR A N 1
ATOM 783 C CA . TYR A 1 101 ? 17.059 10.429 -6.041 1.00 88.50 101 TYR A CA 1
ATOM 784 C C . TYR A 1 101 ? 17.553 11.872 -6.144 1.00 88.50 101 TYR A C 1
ATOM 786 O O . TYR A 1 101 ? 18.758 12.101 -6.140 1.00 88.50 101 TYR A O 1
ATOM 794 N N . THR A 1 102 ? 16.647 12.841 -6.270 1.00 91.44 102 THR A N 1
ATOM 795 C CA . THR A 1 102 ? 17.015 14.252 -6.491 1.00 91.44 102 THR A CA 1
ATOM 796 C C . THR A 1 102 ? 16.939 15.102 -5.227 1.00 91.44 102 THR A C 1
ATOM 798 O O . THR A 1 102 ? 17.462 16.211 -5.206 1.00 91.44 102 THR A O 1
ATOM 801 N N . GLY A 1 103 ? 16.244 14.629 -4.191 1.00 84.12 103 GLY A N 1
ATOM 802 C CA . GLY A 1 103 ? 15.879 15.418 -3.014 1.00 84.12 103 GLY A CA 1
ATOM 803 C C . GLY A 1 103 ? 14.770 16.449 -3.269 1.00 84.12 103 GLY A C 1
ATOM 804 O O . GLY A 1 103 ? 14.251 17.033 -2.319 1.00 84.12 103 GLY A O 1
ATOM 805 N N . ILE A 1 104 ? 14.362 16.675 -4.523 1.00 84.88 104 ILE A N 1
ATOM 806 C CA . ILE A 1 104 ? 13.355 17.681 -4.880 1.00 84.88 104 ILE A CA 1
ATOM 807 C C . ILE A 1 104 ? 11.970 17.183 -4.465 1.00 84.88 104 ILE A C 1
ATOM 809 O O . ILE A 1 104 ? 11.513 16.133 -4.908 1.00 84.88 104 ILE A O 1
ATOM 813 N N . GLY A 1 105 ? 11.282 17.955 -3.622 1.00 77.44 105 GLY A N 1
ATOM 814 C CA . GLY A 1 105 ? 9.945 17.601 -3.137 1.00 77.44 105 GLY A CA 1
ATOM 815 C C . GLY A 1 105 ? 9.928 16.510 -2.062 1.00 77.44 105 GLY A C 1
ATOM 816 O O . GLY A 1 105 ? 8.848 16.029 -1.718 1.00 77.44 105 GLY A O 1
ATOM 817 N N . MET A 1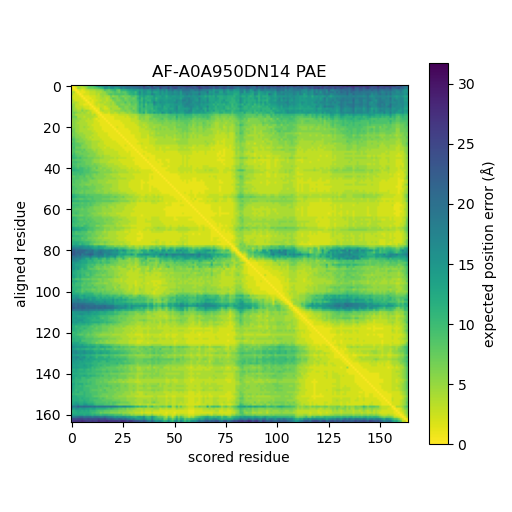 106 ? 11.088 16.128 -1.507 1.00 76.81 106 MET A N 1
ATOM 818 C CA . MET A 1 106 ? 11.136 15.260 -0.328 1.00 76.81 106 MET A CA 1
ATOM 819 C C . MET A 1 106 ? 10.495 15.968 0.876 1.00 76.81 106 MET A C 1
ATOM 821 O O . MET A 1 106 ? 10.855 17.112 1.173 1.00 76.81 106 MET A O 1
ATOM 825 N N . PRO A 1 107 ? 9.565 15.314 1.597 1.00 70.25 107 PRO A N 1
ATOM 826 C CA . PRO A 1 107 ? 9.002 15.889 2.806 1.00 70.25 107 PRO A CA 1
ATOM 827 C C . PRO A 1 107 ? 10.102 16.090 3.853 1.00 70.25 107 PRO A C 1
ATOM 829 O O . PRO A 1 107 ? 10.856 15.171 4.157 1.00 70.25 107 PRO A O 1
ATOM 832 N N . GLN A 1 108 ? 10.152 17.275 4.460 1.00 68.56 108 GLN A N 1
ATOM 833 C CA . GLN A 1 108 ? 11.114 17.614 5.520 1.00 68.56 108 GLN A CA 1
ATOM 834 C C . GLN A 1 108 ? 10.712 17.049 6.901 1.00 68.56 108 GLN A C 1
ATOM 836 O O . GLN A 1 108 ? 11.151 17.539 7.936 1.00 68.56 108 GLN A O 1
ATOM 841 N N . GLY A 1 109 ? 9.837 16.042 6.943 1.00 72.44 109 GLY A N 1
ATOM 842 C CA . GLY A 1 109 ? 9.264 15.513 8.177 1.00 72.44 109 GLY A CA 1
ATOM 843 C C . GLY A 1 109 ? 8.636 14.136 7.992 1.00 72.44 109 GLY A C 1
ATOM 844 O O . GLY A 1 109 ? 8.912 13.439 7.018 1.00 72.44 109 GLY A O 1
ATOM 845 N N . ALA A 1 110 ? 7.782 13.742 8.939 1.00 73.38 110 ALA A N 1
ATOM 846 C CA . ALA A 1 110 ? 7.133 12.436 8.911 1.00 73.38 110 ALA A CA 1
ATOM 847 C C . ALA A 1 110 ? 6.348 12.216 7.608 1.00 73.38 110 ALA A C 1
ATOM 849 O O . ALA A 1 110 ? 5.639 13.106 7.132 1.00 73.38 110 ALA A O 1
ATOM 850 N N . ILE A 1 111 ? 6.453 11.002 7.067 1.00 79.44 111 ILE A N 1
ATOM 851 C CA . ILE A 1 111 ? 5.686 10.566 5.900 1.00 79.44 111 ILE A CA 1
ATOM 852 C C . ILE A 1 111 ? 4.202 10.607 6.263 1.00 79.44 111 ILE A C 1
ATOM 854 O O . ILE A 1 111 ? 3.773 9.997 7.243 1.00 79.44 111 ILE A O 1
ATOM 858 N N . LYS A 1 112 ? 3.426 11.335 5.464 1.00 81.12 112 LYS A N 1
ATOM 859 C CA . LYS A 1 112 ? 1.975 11.467 5.600 1.00 81.12 112 LYS A CA 1
ATOM 860 C C . LYS A 1 112 ? 1.307 10.975 4.327 1.00 81.12 112 LYS A C 1
ATOM 862 O O . LYS A 1 112 ? 1.904 11.001 3.253 1.00 81.12 112 LYS A O 1
ATOM 867 N N . LEU A 1 113 ? 0.062 10.541 4.461 1.00 82.38 113 LEU A N 1
ATOM 868 C CA . LEU A 1 113 ? -0.783 10.275 3.305 1.00 82.38 113 LEU A CA 1
ATOM 869 C C . LEU A 1 113 ? -1.136 11.602 2.629 1.00 82.38 113 LEU A C 1
ATOM 871 O O . LEU A 1 113 ? -1.366 12.594 3.321 1.00 82.38 113 LEU A O 1
ATOM 875 N N . TYR A 1 114 ? -1.209 11.602 1.299 1.00 80.62 114 TYR A N 1
ATOM 876 C CA . TYR A 1 114 ? -1.749 12.739 0.550 1.00 80.62 114 TYR A CA 1
ATOM 877 C C . TYR A 1 114 ? -3.232 12.943 0.854 1.00 80.62 114 TYR A C 1
ATOM 879 O O . TYR A 1 114 ? -3.677 14.067 1.060 1.00 80.62 114 TYR A O 1
ATOM 887 N N . GLU A 1 115 ? -3.970 11.837 0.943 1.00 83.88 115 GLU A N 1
ATOM 888 C CA . GLU A 1 115 ? -5.397 11.803 1.232 1.00 83.88 115 GLU A CA 1
ATOM 889 C C . GLU A 1 115 ? -5.697 10.650 2.201 1.00 83.88 115 GLU A C 1
ATOM 891 O O . GLU A 1 115 ? -4.983 9.640 2.198 1.00 83.88 115 GLU A O 1
ATOM 896 N N . PRO A 1 116 ? -6.736 10.762 3.046 1.00 85.62 116 PRO A N 1
ATOM 897 C CA . PRO A 1 116 ? -7.213 9.635 3.838 1.00 85.62 116 PRO A CA 1
ATOM 898 C C . PRO A 1 116 ? -7.592 8.444 2.950 1.00 85.62 116 PRO A C 1
ATOM 900 O O . PRO A 1 116 ? -8.030 8.615 1.815 1.00 85.62 116 PRO A O 1
ATOM 903 N N . PHE A 1 117 ? -7.481 7.228 3.488 1.00 86.56 117 PHE A N 1
ATOM 904 C CA . PHE A 1 117 ? -7.910 6.038 2.758 1.00 86.56 117 PHE A CA 1
ATOM 905 C C . PHE A 1 117 ? -9.420 6.084 2.495 1.00 86.56 117 PHE A C 1
ATOM 907 O O . PHE A 1 117 ? -10.190 6.186 3.456 1.00 86.56 117 PHE A O 1
ATOM 914 N N . PRO A 1 118 ? -9.869 5.947 1.237 1.00 89.12 118 PRO A N 1
ATOM 915 C CA . PRO A 1 118 ? -11.284 5.806 0.959 1.00 89.12 118 PRO A CA 1
ATOM 916 C C . PRO A 1 118 ? -11.779 4.471 1.523 1.00 89.12 118 PRO A C 1
ATOM 918 O O . PRO A 1 118 ? -11.163 3.419 1.326 1.00 89.12 118 PRO A O 1
ATOM 921 N N . ASN A 1 119 ? -12.943 4.484 2.168 1.00 92.25 119 ASN A N 1
ATOM 922 C CA . ASN A 1 119 ? -13.572 3.294 2.744 1.00 92.25 119 ASN A CA 1
ATOM 923 C C . ASN A 1 119 ? -13.819 2.202 1.695 1.00 92.25 119 ASN A C 1
ATOM 925 O O . ASN A 1 119 ? -13.831 1.017 2.027 1.00 92.25 119 ASN A O 1
ATOM 929 N N . GLY A 1 120 ? -13.959 2.578 0.419 1.00 90.69 120 GLY A N 1
ATOM 930 C CA . GLY A 1 120 ? -14.042 1.643 -0.705 1.00 90.69 120 GLY A CA 1
ATOM 931 C C . GLY A 1 120 ? -12.876 0.648 -0.759 1.00 90.69 120 GLY A C 1
ATOM 932 O O . GLY A 1 120 ? -13.097 -0.526 -1.058 1.00 90.69 120 GLY A O 1
ATOM 933 N N . ASN A 1 121 ? -11.662 1.067 -0.380 1.00 89.12 121 ASN A N 1
ATOM 934 C CA . ASN A 1 121 ? -10.495 0.181 -0.330 1.00 89.12 121 ASN A CA 1
ATOM 935 C C . ASN A 1 121 ? -10.686 -0.939 0.702 1.00 89.12 121 ASN A C 1
ATOM 937 O O . ASN A 1 121 ? -10.376 -2.097 0.429 1.00 89.12 121 ASN A O 1
ATOM 941 N N . CYS A 1 122 ? -11.254 -0.617 1.867 1.00 92.06 122 CYS A N 1
ATOM 942 C CA . CYS A 1 122 ? -11.569 -1.595 2.908 1.00 92.06 122 CYS A CA 1
ATOM 943 C C . CYS A 1 122 ? -12.746 -2.489 2.484 1.00 92.06 122 CYS A C 1
ATOM 945 O O . CYS A 1 122 ? -12.693 -3.717 2.596 1.00 92.06 122 CYS A O 1
ATOM 947 N N . LEU A 1 123 ? -13.810 -1.876 1.958 1.00 92.31 123 LEU A N 1
ATOM 948 C CA . LEU A 1 123 ? -15.055 -2.550 1.588 1.00 92.31 123 LEU A CA 1
ATOM 949 C C . LEU A 1 123 ? -14.896 -3.537 0.430 1.00 92.31 123 LEU A C 1
ATOM 951 O O . LEU A 1 123 ? -15.719 -4.438 0.300 1.00 92.31 123 LEU A O 1
ATOM 955 N N . ARG A 1 124 ? -13.832 -3.447 -0.368 1.00 90.19 124 ARG A N 1
ATOM 956 C CA . ARG A 1 124 ? -13.544 -4.447 -1.402 1.00 90.19 124 ARG A CA 1
ATOM 957 C C . ARG A 1 124 ? -13.401 -5.863 -0.837 1.00 90.19 124 ARG A C 1
ATOM 959 O O . ARG A 1 124 ? -13.849 -6.814 -1.469 1.00 90.19 124 ARG A O 1
ATOM 966 N N . CYS A 1 125 ? -12.800 -5.993 0.343 1.00 91.31 125 CYS A N 1
ATOM 967 C CA . CYS A 1 125 ? -12.667 -7.276 1.035 1.00 91.31 125 CYS A CA 1
ATOM 968 C C . CYS A 1 125 ? -13.700 -7.426 2.158 1.00 91.31 125 CYS A C 1
ATOM 970 O O . CYS A 1 125 ? -14.179 -8.528 2.412 1.00 91.31 125 CYS A O 1
ATOM 972 N N . HIS A 1 126 ? -14.071 -6.327 2.821 1.00 93.06 126 HIS A N 1
ATOM 973 C CA . HIS A 1 126 ? -14.968 -6.366 3.976 1.00 93.06 126 HIS A CA 1
ATOM 974 C C . HIS A 1 126 ? -16.457 -6.249 3.630 1.00 93.06 126 HIS A C 1
ATOM 976 O O . HIS A 1 126 ? -17.277 -6.817 4.336 1.00 93.06 126 HIS A O 1
ATOM 982 N N . GLY A 1 127 ? -16.835 -5.564 2.550 1.00 91.38 127 GLY A N 1
ATOM 983 C CA . GLY A 1 127 ? -18.234 -5.238 2.242 1.00 91.38 127 GLY A CA 1
ATOM 984 C C . GLY A 1 127 ? -19.100 -6.447 1.879 1.00 91.38 127 GLY A C 1
ATOM 985 O O . GLY A 1 127 ? -20.309 -6.427 2.087 1.00 91.38 127 GLY A O 1
ATOM 986 N N . ALA A 1 128 ? -18.489 -7.522 1.380 1.00 89.19 128 ALA A N 1
ATOM 987 C CA . ALA A 1 128 ? -19.173 -8.791 1.133 1.00 89.19 128 ALA A CA 1
ATOM 988 C C . ALA A 1 128 ? -19.078 -9.770 2.319 1.00 89.19 128 ALA A C 1
ATOM 990 O O . ALA A 1 128 ? -19.710 -10.825 2.297 1.00 89.19 128 ALA A O 1
ATOM 991 N N . ALA A 1 129 ? -18.292 -9.453 3.353 1.00 92.00 129 ALA A N 1
ATOM 992 C CA . ALA A 1 129 ? -18.044 -10.373 4.452 1.00 92.00 129 ALA A CA 1
ATOM 993 C C . ALA A 1 129 ? -19.281 -10.497 5.356 1.00 92.00 129 ALA A C 1
ATOM 995 O O . ALA A 1 129 ? -19.892 -9.507 5.762 1.00 92.00 129 ALA A O 1
ATOM 996 N N . GLN A 1 130 ? -19.650 -11.730 5.702 1.00 91.12 130 GLN A N 1
ATOM 997 C CA . GLN A 1 130 ? -20.861 -11.999 6.480 1.00 91.12 130 GLN A CA 1
ATOM 998 C C . GLN A 1 130 ? -20.833 -11.318 7.855 1.00 91.12 130 GLN A C 1
ATOM 1000 O O . GLN A 1 130 ? -21.804 -10.681 8.254 1.00 91.12 130 GLN A O 1
ATOM 1005 N N . ASN A 1 131 ? -19.698 -11.386 8.549 1.00 89.69 131 ASN A N 1
ATOM 1006 C CA . ASN A 1 131 ? -19.493 -10.730 9.840 1.00 89.69 131 ASN A CA 1
ATOM 1007 C C . ASN A 1 131 ? -19.575 -9.196 9.758 1.00 89.69 131 ASN A C 1
ATOM 1009 O O . ASN A 1 131 ? -19.974 -8.551 10.724 1.00 89.69 131 ASN A O 1
ATOM 1013 N N . PHE A 1 132 ? -19.213 -8.605 8.617 1.00 91.75 132 PHE A N 1
ATOM 1014 C CA . PHE A 1 132 ? -19.385 -7.176 8.386 1.00 91.75 132 PHE A CA 1
ATOM 1015 C C . PHE A 1 132 ? -20.871 -6.828 8.243 1.00 91.75 132 PHE A C 1
ATOM 1017 O O . PHE A 1 132 ? -21.347 -5.936 8.942 1.00 91.75 132 PHE A O 1
ATOM 1024 N N . ASN A 1 133 ? -21.597 -7.578 7.409 1.00 89.12 133 ASN A N 1
ATOM 1025 C CA . ASN A 1 133 ? -23.009 -7.342 7.093 1.00 89.12 133 ASN A CA 1
ATOM 1026 C C . ASN A 1 133 ? -23.967 -7.637 8.257 1.00 89.12 133 ASN A C 1
ATOM 1028 O O . ASN A 1 133 ? -25.033 -7.036 8.337 1.00 89.12 133 ASN A O 1
ATOM 1032 N N . GLN A 1 134 ? -23.596 -8.541 9.164 1.00 92.25 134 GLN A N 1
ATOM 1033 C CA . GLN A 1 134 ? -24.406 -8.903 10.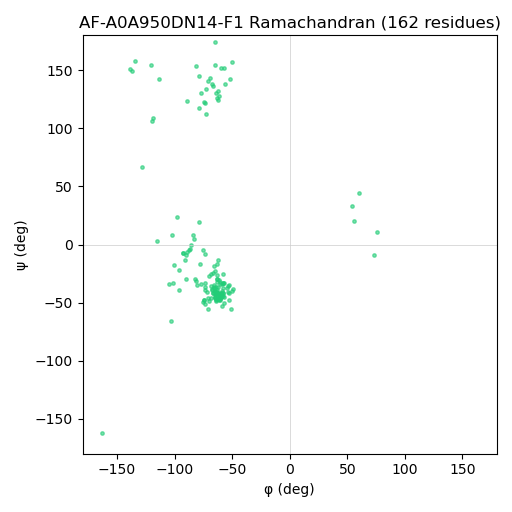333 1.00 92.25 134 GLN A CA 1
ATOM 1034 C C . GLN A 1 134 ? -24.163 -8.006 11.556 1.00 92.25 134 GLN A C 1
ATOM 1036 O O . GLN A 1 134 ? -24.843 -8.164 12.565 1.00 92.25 134 GLN A O 1
ATOM 1041 N N . SER A 1 135 ? -23.206 -7.076 11.495 1.00 93.19 135 SER A N 1
ATOM 1042 C CA . SER A 1 135 ? -22.879 -6.187 12.613 1.00 93.19 135 SER A CA 1
ATOM 1043 C C . SER A 1 135 ? -23.896 -5.040 12.730 1.00 93.19 135 SER A C 1
ATOM 1045 O O . SER A 1 135 ? -23.944 -4.187 11.836 1.00 93.19 135 SER A O 1
ATOM 1047 N N . PRO A 1 136 ? -24.651 -4.931 13.844 1.00 93.94 136 PRO A N 1
ATOM 1048 C CA . PRO A 1 136 ? -25.557 -3.801 14.068 1.00 93.94 136 PRO A CA 1
ATOM 1049 C C . PRO A 1 136 ? -24.810 -2.462 14.107 1.00 93.94 136 PRO A C 1
ATOM 1051 O O . PRO A 1 136 ? -25.307 -1.452 13.611 1.00 93.94 136 PRO A O 1
ATOM 1054 N N . THR A 1 137 ? -23.580 -2.468 14.634 1.00 93.50 137 THR A N 1
ATOM 1055 C CA . THR A 1 137 ? -22.714 -1.285 14.699 1.00 93.50 137 THR A CA 1
ATOM 1056 C C . THR A 1 137 ? -22.354 -0.777 13.310 1.00 93.50 137 THR A C 1
ATOM 1058 O O . THR A 1 137 ? -22.392 0.427 13.081 1.00 93.50 137 THR A O 1
ATOM 1061 N N . HIS A 1 138 ? -22.041 -1.671 12.364 1.00 94.88 138 HIS A N 1
ATOM 1062 C CA . HIS A 1 138 ? -21.780 -1.250 10.987 1.00 94.88 138 HIS A CA 1
ATOM 1063 C C . HIS A 1 138 ? -23.054 -0.735 10.325 1.00 94.88 138 HIS A C 1
ATOM 1065 O O . HIS A 1 138 ? -23.022 0.346 9.741 1.00 94.88 138 HIS A O 1
ATOM 1071 N N . ALA A 1 139 ? -24.176 -1.452 10.469 1.00 93.50 139 ALA A N 1
ATOM 1072 C CA . ALA A 1 139 ? -25.464 -1.057 9.896 1.00 93.50 139 ALA A CA 1
ATOM 1073 C C . ALA A 1 139 ? -25.855 0.384 10.273 1.00 93.50 139 ALA A C 1
ATOM 1075 O O . ALA A 1 139 ? -26.263 1.150 9.400 1.00 93.50 139 ALA A O 1
ATOM 1076 N N . ALA A 1 140 ? -25.637 0.777 11.532 1.00 95.50 140 ALA A N 1
ATOM 1077 C CA . ALA A 1 140 ? -25.941 2.115 12.040 1.00 95.50 140 ALA A CA 1
ATOM 1078 C C . ALA A 1 140 ? -25.137 3.249 11.372 1.00 95.50 140 ALA A C 1
ATOM 1080 O O . ALA A 1 140 ? -25.606 4.384 11.325 1.00 95.50 140 ALA A O 1
ATOM 1081 N N . VAL A 1 141 ? -23.944 2.963 10.840 1.00 95.25 141 VAL A N 1
ATOM 1082 C CA . VAL A 1 141 ? -23.037 3.977 10.268 1.00 95.25 141 VAL A CA 1
ATOM 1083 C C . VAL A 1 141 ? -22.796 3.812 8.766 1.00 95.25 141 VAL A C 1
ATOM 1085 O O . VAL A 1 141 ? -22.043 4.586 8.173 1.00 95.25 141 VAL A O 1
ATOM 1088 N N . MET A 1 142 ? -23.450 2.844 8.111 1.00 92.94 142 MET A N 1
ATOM 1089 C CA . MET A 1 142 ? -23.181 2.503 6.707 1.00 92.94 142 MET A CA 1
ATOM 1090 C C . MET A 1 142 ? -23.348 3.675 5.739 1.00 92.94 142 MET A C 1
ATOM 1092 O O . MET A 1 142 ? -22.622 3.743 4.749 1.00 92.94 142 MET A O 1
ATOM 1096 N N . GLN A 1 143 ? -24.281 4.595 5.996 1.00 94.75 143 GLN A N 1
ATOM 1097 C CA . GLN A 1 143 ? -24.465 5.768 5.140 1.00 94.75 143 GLN A CA 1
ATOM 1098 C C . GLN A 1 143 ? -23.237 6.690 5.184 1.00 94.75 143 GLN A C 1
ATOM 1100 O O . GLN A 1 143 ? -22.733 7.086 4.135 1.00 94.75 143 GLN A O 1
ATOM 1105 N N . GLN A 1 144 ? -22.708 6.958 6.381 1.00 95.81 144 GLN A N 1
ATOM 1106 C CA . GLN A 1 144 ? -21.510 7.781 6.570 1.00 95.81 144 GLN A CA 1
ATOM 1107 C C . GLN A 1 144 ? -20.261 7.087 6.014 1.00 95.81 144 GLN A C 1
ATOM 1109 O O . GLN A 1 144 ? -19.421 7.729 5.387 1.00 95.81 144 GLN A O 1
ATOM 1114 N N . VAL A 1 145 ? -20.160 5.764 6.187 1.00 94.31 145 VAL A N 1
ATOM 1115 C CA . VAL A 1 145 ? -19.061 4.959 5.634 1.00 94.31 145 VAL A CA 1
ATOM 1116 C C . VAL A 1 145 ? -19.071 5.004 4.103 1.00 94.31 145 VAL A C 1
ATOM 1118 O O . VAL A 1 145 ? -18.036 5.274 3.496 1.00 94.31 145 VAL A O 1
ATOM 1121 N N . LYS A 1 146 ? -20.228 4.807 3.458 1.00 91.56 146 LYS A N 1
ATOM 1122 C CA . LYS A 1 146 ? -20.352 4.887 1.990 1.00 91.56 146 LYS A CA 1
ATOM 1123 C C . LYS A 1 146 ? -20.041 6.284 1.446 1.00 91.56 146 LYS A C 1
ATOM 1125 O O . LYS A 1 146 ? -19.504 6.390 0.352 1.00 91.56 146 LYS A O 1
ATOM 1130 N N . ALA A 1 147 ? -20.344 7.329 2.214 1.00 93.88 147 ALA A N 1
ATOM 1131 C CA . ALA A 1 147 ? -20.043 8.715 1.867 1.00 93.88 147 ALA A CA 1
ATOM 1132 C C . ALA A 1 147 ? -18.602 9.154 2.211 1.00 93.88 147 ALA A C 1
ATOM 1134 O O . ALA A 1 147 ? -18.292 10.332 2.066 1.00 93.88 147 ALA A O 1
ATOM 1135 N N . ASN A 1 148 ? -17.733 8.252 2.695 1.00 91.56 148 ASN A N 1
ATOM 1136 C CA . ASN A 1 148 ? -16.390 8.568 3.218 1.00 91.56 148 ASN A C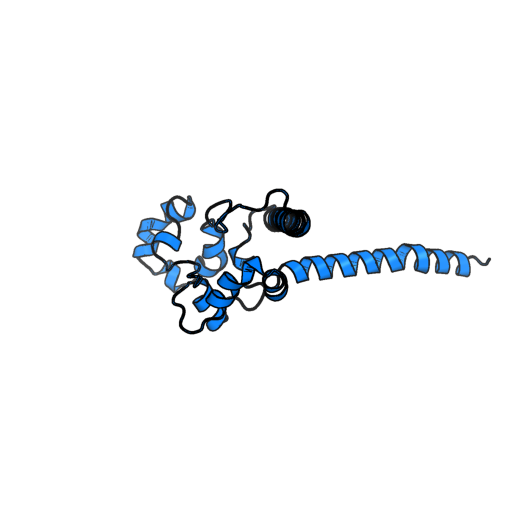A 1
ATOM 1137 C C . ASN A 1 148 ? -16.366 9.616 4.355 1.00 91.56 148 ASN A C 1
ATOM 1139 O O . ASN A 1 148 ? -15.325 10.200 4.640 1.00 91.56 148 ASN A O 1
ATOM 1143 N N . GLN A 1 149 ? -17.489 9.838 5.042 1.00 94.50 149 GLN A N 1
ATOM 1144 C CA . GLN A 1 149 ? -17.592 10.789 6.156 1.00 94.50 149 GLN A CA 1
ATOM 1145 C C . GLN A 1 149 ? -17.103 10.191 7.481 1.00 94.50 149 GLN A C 1
ATOM 1147 O O . GLN A 1 149 ? -16.587 10.910 8.331 1.00 94.50 149 GLN A O 1
ATOM 1152 N N . LEU A 1 150 ? -17.233 8.871 7.646 1.00 94.62 150 LEU A N 1
ATOM 1153 C CA . LEU A 1 150 ? -16.687 8.130 8.781 1.00 94.62 150 LEU A CA 1
ATOM 1154 C C . LEU A 1 150 ? -15.685 7.093 8.273 1.00 94.62 150 LEU A C 1
ATOM 1156 O O . LEU A 1 150 ? -16.082 6.104 7.657 1.00 94.62 150 LEU A O 1
ATOM 1160 N N . SER A 1 151 ? -14.392 7.318 8.518 1.00 92.56 151 SER A N 1
ATOM 1161 C CA . SER A 1 151 ? -13.337 6.376 8.123 1.00 92.56 151 SER A CA 1
ATOM 1162 C C . SER A 1 151 ? -13.365 5.111 8.982 1.00 92.56 151 SER A C 1
ATOM 1164 O O . SER A 1 151 ? -13.504 5.182 10.207 1.00 92.56 151 SER A O 1
ATOM 1166 N N . CYS A 1 152 ? -13.127 3.952 8.363 1.00 93.12 152 CYS A N 1
ATOM 1167 C CA . CYS A 1 152 ? -12.942 2.685 9.074 1.00 93.12 152 CYS A CA 1
ATOM 1168 C C . CYS A 1 152 ? -11.868 2.783 10.176 1.00 93.12 152 CYS A C 1
ATOM 1170 O O . CYS A 1 152 ? -12.011 2.180 11.238 1.00 93.12 152 CYS A O 1
ATOM 1172 N N . THR A 1 153 ? -10.809 3.568 9.962 1.00 91.38 153 THR A N 1
ATOM 1173 C CA . THR A 1 153 ? -9.672 3.693 10.892 1.00 91.38 153 THR A CA 1
ATOM 1174 C C . THR A 1 153 ? -9.966 4.529 12.135 1.00 91.38 153 THR A C 1
ATOM 1176 O O . THR A 1 153 ? -9.095 4.660 12.986 1.00 91.38 153 THR A O 1
ATOM 1179 N N . VAL A 1 154 ? -11.153 5.136 12.237 1.00 91.75 154 VAL A N 1
ATOM 1180 C CA . VAL A 1 154 ? -11.581 5.838 13.459 1.00 91.75 154 VAL A CA 1
ATOM 1181 C C . VAL A 1 154 ? -11.941 4.832 14.554 1.00 91.75 154 VAL A C 1
ATOM 1183 O O . VAL A 1 154 ? -11.661 5.070 15.724 1.00 91.75 154 VAL A O 1
ATOM 1186 N N . CYS A 1 155 ? -12.534 3.696 14.178 1.00 92.12 155 CYS A N 1
ATOM 1187 C CA . CYS A 1 155 ? -12.931 2.643 15.117 1.00 92.12 155 CYS A CA 1
ATOM 1188 C C . CYS A 1 155 ? -11.993 1.430 15.070 1.00 92.12 155 CYS A C 1
ATOM 1190 O O . CYS A 1 155 ? -11.759 0.776 16.088 1.00 92.12 155 CYS A O 1
ATOM 1192 N N . HIS A 1 156 ? -11.458 1.103 13.893 1.00 91.44 156 HIS A N 1
ATOM 1193 C CA . HIS A 1 156 ? -10.462 0.050 13.753 1.00 91.44 156 HIS A CA 1
ATOM 1194 C C . HIS A 1 156 ? -9.068 0.567 14.124 1.00 91.44 156 HIS A C 1
ATOM 1196 O O . HIS A 1 156 ? -8.792 1.757 14.038 1.00 91.44 156 HIS A O 1
ATOM 1202 N N . GLN A 1 157 ? -8.197 -0.349 14.561 1.00 84.38 157 GLN A N 1
ATOM 1203 C CA . GLN A 1 157 ? -6.840 -0.044 15.033 1.00 84.38 157 GLN A CA 1
ATOM 1204 C C . GLN A 1 157 ? -6.055 0.843 14.049 1.00 84.38 157 GLN A C 1
ATOM 1206 O O . GLN A 1 157 ? -6.340 0.811 12.851 1.00 84.38 157 GLN A O 1
ATOM 1211 N N . PRO A 1 158 ? -5.025 1.578 14.507 1.00 89.06 158 PRO A N 1
ATOM 1212 C CA . PRO A 1 158 ? -4.161 2.333 13.610 1.00 89.06 158 PRO A CA 1
ATOM 1213 C C . PRO A 1 158 ? -3.624 1.453 12.477 1.00 89.06 158 PRO A C 1
ATOM 1215 O O . PRO A 1 158 ? -3.305 0.276 12.681 1.00 89.06 158 PRO A O 1
ATOM 1218 N N . ILE A 1 159 ? -3.515 2.029 11.277 1.00 91.75 159 ILE A N 1
ATOM 1219 C CA . ILE A 1 159 ? -3.020 1.294 10.104 1.00 91.75 159 ILE A CA 1
ATOM 1220 C C . ILE A 1 159 ? -1.613 0.779 10.367 1.00 91.75 159 ILE A C 1
ATOM 1222 O O . ILE A 1 159 ? -1.328 -0.394 10.137 1.00 91.75 159 ILE A O 1
ATOM 1226 N N . HIS A 1 160 ? -0.786 1.660 10.913 1.00 92.94 160 HIS A N 1
ATOM 1227 C CA . HIS A 1 160 ? 0.586 1.395 11.271 1.00 92.94 160 HIS A CA 1
ATOM 1228 C C . HIS A 1 160 ? 0.907 2.002 12.633 1.00 92.94 160 HIS A C 1
ATOM 1230 O O . HIS A 1 160 ? 0.385 3.058 12.992 1.00 92.94 160 HIS A O 1
ATOM 1236 N N . THR A 1 161 ? 1.816 1.355 13.354 1.00 89.88 161 THR A N 1
ATOM 1237 C CA . THR A 1 161 ? 2.434 1.867 14.584 1.00 89.88 161 THR A CA 1
ATOM 1238 C C . THR A 1 161 ? 3.953 1.757 14.459 1.00 89.88 161 THR A C 1
ATOM 1240 O O . THR A 1 161 ? 4.561 0.914 15.122 1.00 89.88 161 THR A O 1
ATOM 1243 N N . PRO A 1 162 ? 4.577 2.526 13.545 1.00 77.69 162 PRO A N 1
ATOM 1244 C CA . PRO A 1 162 ? 6.013 2.443 13.330 1.00 77.69 162 PRO A CA 1
ATOM 1245 C C . PRO A 1 162 ? 6.723 2.835 14.624 1.00 77.69 162 PRO A C 1
ATOM 1247 O O . PRO A 1 162 ? 6.431 3.872 15.220 1.00 77.69 162 PRO A O 1
ATOM 1250 N N . GLN A 1 163 ? 7.632 1.980 15.071 1.00 64.81 163 GLN A N 1
ATOM 1251 C CA . GLN A 1 163 ? 8.543 2.331 16.150 1.00 64.81 163 GLN A CA 1
ATOM 1252 C C . GLN A 1 163 ? 9.581 3.280 15.544 1.00 64.81 163 GLN A C 1
ATOM 1254 O O . GLN A 1 163 ? 10.161 2.955 14.504 1.00 64.81 163 GLN A O 1
ATOM 1259 N N . GLY A 1 164 ? 9.689 4.477 16.124 1.00 51.94 164 GLY A N 1
ATOM 1260 C CA . GLY A 1 164 ? 10.690 5.479 15.755 1.00 51.94 164 GLY A CA 1
ATOM 1261 C C . GLY A 1 164 ? 12.082 5.057 16.185 1.00 51.94 164 GLY A C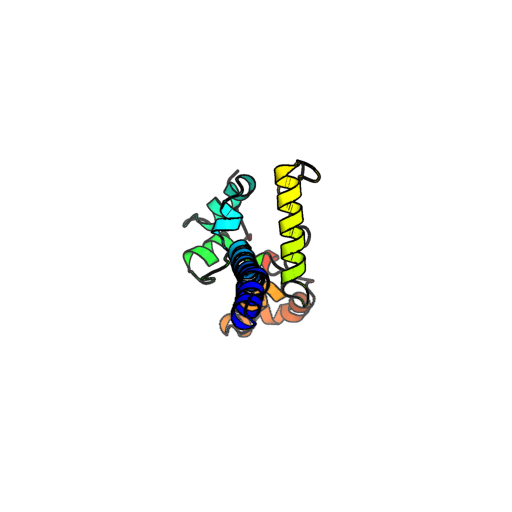 1
ATOM 1262 O O . GLY A 1 164 ? 12.186 4.469 17.285 1.00 51.94 164 GLY A O 1
#

Mean predicted aligned error: 6.23 Å

pLDDT: mean 88.36, std 8.06, range [51.94, 96.12]

Secondary structure (DSSP, 8-state):
--HHHHHHHHIIIIIHHHHHHHHHHHHHHHHTTSHHHHTTSGGGHHHHHHHH-TT--SHHHHHHHTTSS-S-TTHHHHS--STTHHHHHHHHHHHHHHHHHH-TT--SSS---SSPPPHHHHHHHHTT-HHHHT-HHHHHHHHHHHTTSS-HHHHSPPS-----

Radius of gyration: 21.37 Å; Cα contacts (8 Å, |Δi|>4): 134; chains: 1; bounding box: 46×32×68 Å

Solvent-accessible surface area (backbone atoms only — not comparable to full-atom values): 9540 Å² total; per-residue (Å²): 133,53,72,67,55,53,50,50,48,48,42,61,70,48,49,49,53,52,52,49,51,51,51,52,48,54,51,51,61,59,46,65,35,28,51,71,48,56,60,68,39,76,92,36,46,42,58,51,48,28,33,67,32,88,84,44,78,21,43,42,11,50,37,49,76,68,49,76,45,84,66,30,60,56,44,64,64,75,34,58,82,55,100,58,16,74,58,52,46,48,54,50,50,50,50,50,52,51,13,70,77,68,57,57,86,52,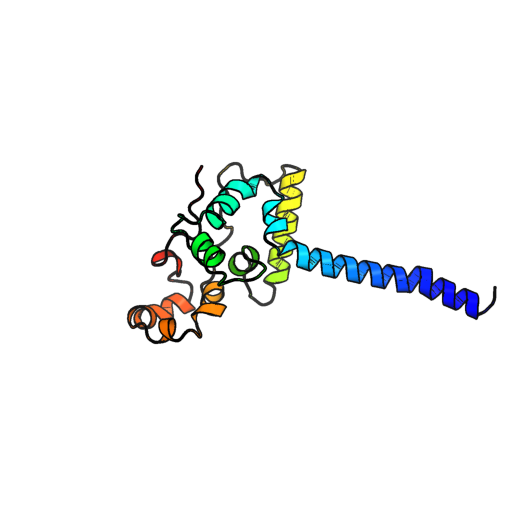73,96,59,83,93,72,73,95,63,82,79,58,41,66,52,55,36,73,71,43,63,80,31,65,74,51,72,69,30,68,74,47,64,77,42,43,70,41,32,75,69,56,73,45,53,64,63,77,81,42,58,51,60,68,65,54,70,129